Protein AF-A0AAQ3K122-F1 (afdb_monomer_lite)

Structure (mmCIF, N/CA/C/O backbone):
data_AF-A0AAQ3K122-F1
#
_entry.id   AF-A0AAQ3K122-F1
#
loop_
_atom_site.group_PDB
_atom_site.id
_atom_site.type_symbol
_atom_site.label_atom_id
_atom_site.label_alt_id
_atom_site.label_comp_id
_atom_site.label_asym_id
_atom_site.label_entity_id
_atom_site.label_seq_id
_atom_site.pdbx_PDB_ins_code
_atom_site.Cartn_x
_atom_site.Cartn_y
_atom_site.Cartn_z
_atom_site.occupancy
_atom_site.B_iso_or_equiv
_atom_site.auth_seq_id
_atom_site.auth_comp_id
_atom_site.auth_asym_id
_atom_site.auth_atom_id
_atom_site.pdbx_PDB_model_num
ATOM 1 N N . MET A 1 1 ? -15.769 22.580 42.305 1.00 48.47 1 MET A N 1
ATOM 2 C CA . MET A 1 1 ? -16.902 22.275 41.406 1.00 48.47 1 MET A CA 1
ATOM 3 C C . M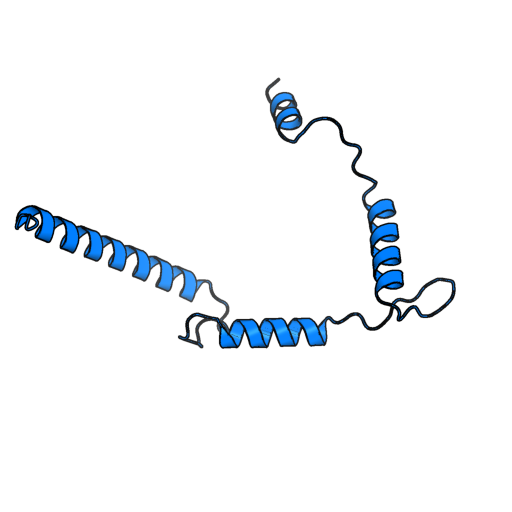ET A 1 1 ? -16.944 20.773 41.212 1.00 48.47 1 MET A C 1
ATOM 5 O O . MET A 1 1 ? -16.233 20.247 40.369 1.00 48.47 1 MET A O 1
ATOM 9 N N . THR A 1 2 ? -17.674 20.077 42.076 1.00 66.75 2 THR A N 1
ATOM 10 C CA . THR A 1 2 ? -17.992 18.656 41.906 1.00 66.75 2 THR A CA 1
ATOM 11 C C . THR A 1 2 ? -19.291 18.581 41.113 1.00 66.75 2 THR A C 1
ATOM 13 O O . THR A 1 2 ? -20.224 19.314 41.440 1.00 66.75 2 THR A O 1
ATOM 16 N N . LEU A 1 3 ? -19.330 17.757 40.063 1.00 66.94 3 LEU A N 1
ATOM 17 C CA . LEU A 1 3 ? -20.568 17.445 39.340 1.00 66.94 3 LEU A CA 1
ATOM 18 C C . LEU A 1 3 ? -21.629 17.002 40.352 1.00 66.94 3 LEU A C 1
ATOM 20 O O . LEU A 1 3 ? -21.310 16.234 41.263 1.00 66.94 3 LEU A O 1
ATOM 24 N N . SER A 1 4 ? -22.855 17.506 40.223 1.00 84.62 4 SER A N 1
ATOM 25 C CA . SER A 1 4 ? -23.932 17.098 41.126 1.00 84.62 4 SER A CA 1
ATOM 26 C C . SER A 1 4 ? -24.259 15.617 40.920 1.00 84.62 4 SER A C 1
ATOM 28 O O . SER A 1 4 ? -24.046 15.067 39.834 1.00 84.62 4 SER A O 1
ATOM 30 N N . ASP A 1 5 ? -24.814 14.962 41.937 1.00 83.12 5 ASP A N 1
ATOM 31 C CA . ASP A 1 5 ? -25.185 13.542 41.858 1.00 83.12 5 ASP A CA 1
ATOM 32 C C . ASP A 1 5 ? -26.134 13.246 40.681 1.00 83.12 5 ASP A C 1
ATOM 34 O O . ASP A 1 5 ? -26.072 12.176 40.070 1.00 83.12 5 ASP A O 1
ATOM 38 N N . LEU A 1 6 ? -26.953 14.231 40.295 1.00 84.19 6 LEU A N 1
ATOM 39 C CA . LEU A 1 6 ? -27.831 14.162 39.129 1.00 84.19 6 LEU A CA 1
ATOM 40 C C . LEU A 1 6 ? -27.047 14.154 37.808 1.00 84.19 6 LEU A C 1
ATOM 42 O O . LEU A 1 6 ? -27.354 13.380 36.902 1.00 84.19 6 LEU A O 1
ATOM 46 N N . GLU A 1 7 ? -26.014 14.988 37.693 1.00 87.12 7 GLU A N 1
ATOM 47 C CA . GLU A 1 7 ? -25.158 15.045 36.502 1.00 87.12 7 GLU A CA 1
ATOM 48 C C . GLU A 1 7 ? -24.332 13.761 36.356 1.00 87.12 7 GLU A C 1
ATOM 50 O O . GLU A 1 7 ? -24.180 13.241 35.250 1.00 87.12 7 GLU A O 1
ATOM 55 N N . LEU A 1 8 ? -23.868 13.200 37.476 1.00 85.69 8 LEU A N 1
ATOM 56 C CA . LEU A 1 8 ? -23.193 11.902 37.529 1.00 85.69 8 LEU A CA 1
ATOM 57 C C . LEU A 1 8 ? -24.111 10.749 37.100 1.00 85.69 8 LEU A C 1
ATOM 59 O O . LEU A 1 8 ? -23.662 9.857 36.376 1.00 85.69 8 LEU A O 1
ATOM 63 N N . SER A 1 9 ? -25.380 10.766 37.516 1.00 88.62 9 SER A N 1
ATOM 64 C CA . SER A 1 9 ? -26.376 9.776 37.085 1.00 88.62 9 SER A CA 1
ATOM 65 C C . SER A 1 9 ? -26.641 9.874 35.585 1.00 88.62 9 SER A C 1
ATOM 67 O O . SER A 1 9 ? -26.527 8.880 34.872 1.00 88.62 9 SER A O 1
ATOM 69 N N . ASN A 1 10 ? -26.888 11.085 35.082 1.00 90.62 10 ASN A N 1
ATOM 70 C CA . ASN A 1 10 ? -27.137 11.311 33.661 1.00 90.62 10 ASN A CA 1
ATOM 71 C C . ASN A 1 10 ? -25.952 10.872 32.792 1.00 90.62 10 ASN A C 1
ATOM 73 O O . ASN A 1 10 ? -26.153 10.269 31.740 1.00 90.62 10 ASN A O 1
ATOM 77 N N . LEU A 1 11 ? -24.716 11.131 33.228 1.00 90.62 11 LEU A N 1
ATOM 78 C CA . LEU A 1 11 ? -23.513 10.709 32.507 1.00 90.62 11 LEU A CA 1
ATOM 79 C C . LEU A 1 11 ? -23.413 9.178 32.444 1.00 90.62 11 LEU A C 1
ATOM 81 O O . LEU A 1 11 ? -23.131 8.623 31.380 1.00 90.62 11 LEU A O 1
ATOM 85 N N . LYS A 1 12 ? -23.69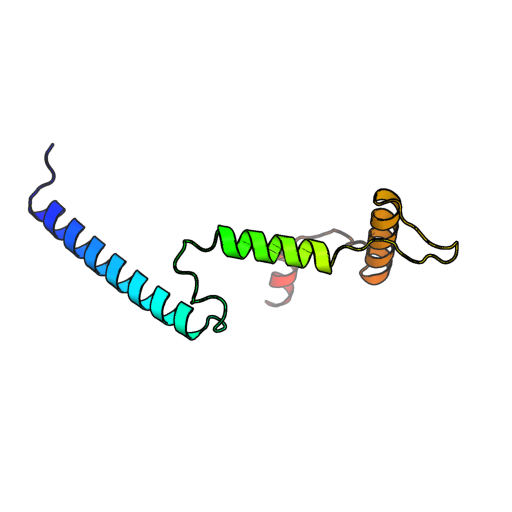1 8.483 33.555 1.00 92.19 12 LYS A N 1
ATOM 86 C CA . LYS A 1 12 ? -23.728 7.013 33.590 1.00 92.19 12 LYS A CA 1
ATOM 87 C C . LYS A 1 12 ? -24.773 6.450 32.628 1.00 92.19 12 LYS A C 1
ATOM 89 O O . LYS A 1 12 ? -24.450 5.539 31.867 1.00 92.19 12 LYS A O 1
ATOM 94 N N . ASP A 1 13 ? -25.970 7.026 32.606 1.00 93.50 13 ASP A N 1
ATOM 95 C CA . ASP A 1 13 ? -27.047 6.586 31.717 1.00 93.50 13 ASP A CA 1
ATOM 96 C C . ASP A 1 13 ? -26.712 6.839 30.244 1.00 93.50 13 ASP A C 1
ATOM 98 O O . ASP A 1 13 ? -26.940 5.981 29.388 1.00 93.50 13 ASP A O 1
ATOM 102 N N . LEU A 1 14 ? -26.122 7.998 29.932 1.00 93.19 14 LEU A N 1
ATOM 103 C CA . LEU A 1 14 ? -25.705 8.339 28.572 1.00 93.19 14 LEU A CA 1
ATOM 104 C C . LEU A 1 14 ? -24.609 7.393 28.073 1.00 93.19 14 LEU A C 1
ATOM 106 O O . LEU A 1 14 ? -24.670 6.915 26.941 1.00 93.19 14 LEU A O 1
ATOM 110 N N . LYS A 1 15 ? -23.637 7.082 28.937 1.00 94.62 15 LYS A N 1
ATOM 111 C CA . LYS A 1 15 ? -22.582 6.115 28.637 1.00 94.62 15 LYS A CA 1
ATOM 112 C C . LYS A 1 15 ? -23.156 4.716 28.419 1.00 94.62 15 LYS A C 1
ATOM 114 O O . LYS A 1 15 ? -22.776 4.059 27.459 1.00 94.62 15 LYS A O 1
ATOM 119 N N . GLY A 1 16 ? -24.117 4.291 29.241 1.00 95.12 16 GLY A N 1
ATOM 120 C CA . GLY A 1 16 ? -24.795 3.004 29.070 1.00 95.12 16 GLY A CA 1
ATOM 121 C C . GLY A 1 16 ? -25.541 2.894 27.736 1.00 95.12 16 GLY A C 1
ATOM 122 O O . GLY A 1 16 ? -25.445 1.870 27.060 1.00 95.12 16 GLY A O 1
ATOM 123 N N . LYS A 1 17 ? -26.232 3.961 27.316 1.00 94.81 17 LYS A N 1
ATOM 124 C CA . LYS A 1 17 ? -26.886 4.024 25.996 1.00 94.81 17 LYS A CA 1
ATOM 125 C C . LYS A 1 17 ? -25.875 3.952 24.856 1.00 94.81 17 LYS A C 1
ATOM 127 O O . LYS A 1 17 ? -26.090 3.210 23.902 1.00 94.81 17 LYS A O 1
ATOM 132 N N . LEU A 1 18 ? -24.774 4.692 24.971 1.00 94.31 18 LEU A N 1
ATOM 133 C CA . LEU A 1 18 ? -23.703 4.694 23.979 1.00 94.31 18 LEU A CA 1
ATOM 134 C C . LEU A 1 18 ? -23.064 3.303 23.834 1.00 94.31 18 LEU A C 1
ATOM 136 O O . LEU A 1 18 ? -22.918 2.811 22.719 1.00 94.31 18 LEU A O 1
ATOM 140 N N . ASP A 1 19 ? -22.762 2.640 24.951 1.00 94.31 19 ASP A N 1
ATOM 141 C CA . ASP A 1 19 ? -22.231 1.273 24.956 1.00 94.31 19 ASP A CA 1
ATOM 142 C C . ASP A 1 19 ? -23.225 0.272 24.340 1.00 94.31 19 ASP A C 1
ATOM 144 O O . ASP A 1 19 ? -22.814 -0.691 23.693 1.00 94.31 19 ASP A O 1
ATOM 148 N N . GLY A 1 20 ? -24.533 0.490 24.517 1.00 94.69 20 GLY A N 1
ATOM 149 C CA . GLY A 1 20 ? -25.584 -0.293 23.862 1.00 94.69 20 GLY A CA 1
ATOM 150 C C . GLY A 1 20 ? -25.551 -0.159 22.338 1.00 94.69 20 GLY A C 1
ATOM 151 O O . GLY A 1 20 ? -25.498 -1.170 21.639 1.00 94.69 20 GLY A O 1
ATOM 152 N N . ILE A 1 21 ? -25.495 1.076 21.833 1.00 94.75 21 ILE A N 1
ATOM 153 C CA . ILE A 1 21 ? -25.422 1.364 20.391 1.00 94.75 21 ILE A CA 1
ATOM 154 C C . ILE A 1 21 ? -24.159 0.747 19.778 1.00 94.75 21 ILE A C 1
ATOM 156 O O . ILE A 1 21 ? -24.238 0.083 18.746 1.00 94.75 21 ILE A O 1
ATOM 160 N N . TYR A 1 22 ? -23.003 0.883 20.436 1.00 88.56 22 TYR A N 1
ATOM 161 C CA . TYR A 1 22 ? -21.761 0.289 19.935 1.00 88.56 22 TYR A CA 1
ATOM 162 C C . TYR A 1 22 ? -21.821 -1.237 19.843 1.00 88.56 22 TYR A C 1
ATOM 164 O O . TYR A 1 22 ? -21.262 -1.815 18.912 1.00 88.56 22 TYR A O 1
ATOM 172 N N . LYS A 1 23 ? -22.509 -1.907 20.773 1.00 90.00 23 LYS A N 1
ATOM 173 C CA . LYS A 1 23 ? -22.706 -3.363 20.703 1.00 90.00 23 LYS A CA 1
ATOM 174 C C . LYS A 1 23 ? -23.586 -3.764 19.524 1.00 90.00 23 LYS A C 1
ATOM 176 O O . LYS A 1 23 ? -23.293 -4.763 18.870 1.00 90.00 23 LYS A O 1
ATOM 181 N N . GLU A 1 24 ? -24.649 -3.013 19.252 1.00 91.56 24 GLU A N 1
ATOM 182 C CA . GLU A 1 24 ? -25.515 -3.268 18.097 1.00 91.56 24 GLU A CA 1
ATOM 183 C C . GLU A 1 24 ? -24.767 -3.063 16.777 1.00 91.56 24 GLU A C 1
ATOM 185 O O . GLU A 1 24 ? -24.855 -3.911 15.887 1.00 91.56 24 GLU A O 1
ATOM 190 N N . GLU A 1 25 ? -23.972 -1.997 16.670 1.00 85.62 25 GLU A N 1
ATOM 191 C CA . GLU A 1 25 ? -23.115 -1.770 15.507 1.00 85.62 25 GLU A CA 1
ATOM 192 C C . GLU A 1 25 ? -22.073 -2.878 15.341 1.00 85.62 25 GLU A C 1
ATOM 194 O O . GLU A 1 25 ? -21.914 -3.393 14.234 1.00 85.62 25 GLU A O 1
ATOM 199 N N . ASP A 1 26 ? -21.391 -3.294 16.412 1.00 82.44 26 ASP A N 1
ATOM 200 C CA . ASP A 1 26 ? -20.403 -4.376 16.344 1.00 82.44 26 ASP A CA 1
ATOM 201 C C . ASP A 1 26 ? -21.048 -5.682 15.858 1.00 82.44 26 ASP A C 1
ATOM 203 O O . ASP A 1 26 ? -20.535 -6.337 14.951 1.00 82.44 26 ASP A O 1
ATOM 207 N N . LEU A 1 27 ? -22.230 -6.034 16.373 1.00 84.06 27 LEU A N 1
ATOM 208 C CA . LEU A 1 27 ? -22.987 -7.197 15.904 1.00 84.06 27 LEU A CA 1
ATOM 209 C C . LEU A 1 27 ? -23.395 -7.069 14.431 1.00 84.06 27 LEU A C 1
ATOM 211 O O . LEU A 1 27 ? -23.211 -8.014 13.660 1.00 84.06 27 LEU A O 1
ATOM 215 N N . PHE A 1 28 ? -23.907 -5.908 14.021 1.00 83.38 28 PHE A N 1
ATOM 216 C CA . PHE A 1 28 ? -24.279 -5.630 12.635 1.00 83.38 28 PHE A CA 1
ATOM 217 C C . PHE A 1 28 ? -23.079 -5.769 11.687 1.00 83.38 28 PHE A C 1
ATOM 219 O O . PHE A 1 28 ? -23.167 -6.422 10.640 1.00 83.38 28 PHE A O 1
ATOM 226 N N . TRP A 1 29 ? -21.928 -5.208 12.059 1.00 76.69 29 TRP A N 1
ATOM 227 C CA . TRP A 1 29 ? -20.706 -5.291 11.266 1.00 76.69 29 TRP A CA 1
ATOM 228 C C . TRP A 1 29 ? -20.111 -6.697 11.262 1.00 76.69 29 TRP A C 1
ATOM 230 O O . TRP A 1 29 ? -19.680 -7.150 10.200 1.00 76.69 29 TRP A O 1
ATOM 240 N N . ARG A 1 30 ? -20.167 -7.441 12.375 1.00 76.69 30 ARG A N 1
ATOM 241 C CA . ARG A 1 30 ? -19.789 -8.864 12.417 1.00 76.69 30 ARG A CA 1
ATOM 242 C C . ARG A 1 30 ? -20.654 -9.701 11.482 1.00 76.69 30 ARG A C 1
ATOM 244 O O . ARG A 1 30 ? -20.120 -10.518 10.746 1.00 76.69 30 ARG A O 1
ATOM 251 N N . GLN A 1 31 ? -21.965 -9.483 11.431 1.00 79.94 31 GLN A N 1
ATOM 252 C CA . GLN A 1 31 ? -22.836 -10.221 10.507 1.00 79.94 31 GLN A CA 1
ATOM 253 C C . GLN A 1 31 ? -22.507 -9.948 9.030 1.00 79.94 31 GLN A C 1
ATOM 255 O O . GLN A 1 31 ? -22.639 -10.834 8.186 1.00 79.94 31 GLN A O 1
ATOM 260 N N . ARG A 1 32 ? -22.071 -8.726 8.703 1.00 76.50 32 ARG A N 1
ATOM 261 C CA . ARG A 1 32 ? -21.790 -8.291 7.322 1.00 76.50 32 ARG A CA 1
ATOM 262 C C . ARG A 1 32 ? -20.343 -8.501 6.889 1.00 76.50 32 ARG A C 1
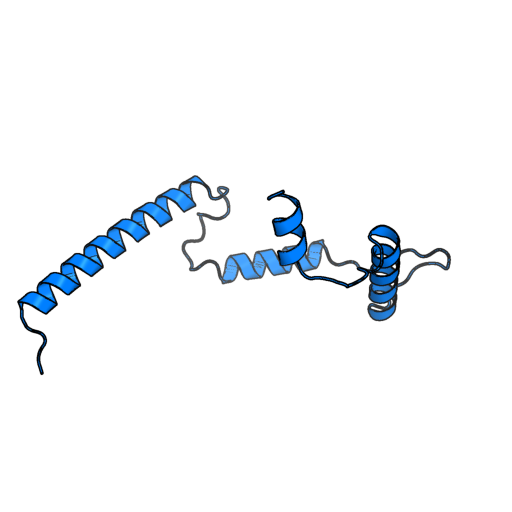ATOM 264 O O . ARG A 1 32 ? -20.044 -8.481 5.692 1.00 76.50 32 ARG A O 1
ATOM 271 N N . ALA A 1 33 ? -19.433 -8.675 7.836 1.00 67.25 33 ALA A N 1
ATOM 272 C CA . ALA A 1 33 ? -18.036 -8.916 7.549 1.00 67.25 33 ALA A CA 1
ATOM 273 C C . ALA A 1 33 ? -17.857 -10.306 6.920 1.00 67.25 33 ALA A C 1
ATOM 275 O O . ALA A 1 33 ? -18.381 -11.316 7.386 1.00 67.25 33 ALA A O 1
ATOM 276 N N . LYS A 1 34 ? -17.065 -10.385 5.844 1.00 61.72 34 LYS A N 1
ATOM 277 C CA . LYS A 1 34 ? -16.640 -11.682 5.299 1.00 61.72 34 LYS A CA 1
ATOM 278 C C . LYS A 1 34 ? -15.893 -12.434 6.404 1.00 61.72 34 LYS A C 1
ATOM 280 O O . LYS A 1 34 ? -15.011 -11.847 7.018 1.00 61.72 34 LYS A O 1
ATOM 285 N N . HIS A 1 35 ? -16.179 -13.724 6.594 1.00 58.34 35 HIS A N 1
ATOM 286 C CA . HIS A 1 35 ? -15.676 -14.595 7.678 1.00 58.34 35 HIS A CA 1
ATOM 287 C C . HIS A 1 35 ? -14.176 -14.438 8.043 1.00 58.34 35 HIS A C 1
ATOM 289 O O . HIS A 1 35 ? -13.788 -14.643 9.188 1.00 58.34 35 HIS A O 1
ATOM 295 N N . ARG A 1 36 ? -13.322 -14.013 7.098 1.00 56.81 36 ARG A N 1
ATOM 296 C CA . ARG A 1 36 ? -11.897 -13.703 7.328 1.00 56.81 36 ARG A CA 1
ATOM 297 C C . ARG A 1 36 ? -11.604 -12.433 8.146 1.00 56.81 36 ARG A C 1
ATOM 299 O O . ARG A 1 36 ? -10.501 -12.331 8.660 1.00 56.81 36 ARG A O 1
ATOM 306 N N . TRP A 1 37 ? -12.529 -11.481 8.247 1.00 57.44 37 TRP A N 1
ATOM 307 C CA . TRP A 1 37 ? -12.299 -10.174 8.884 1.00 57.44 37 TRP A CA 1
ATOM 308 C C . TRP A 1 37 ? -12.648 -10.170 10.379 1.00 57.44 37 TRP A C 1
ATOM 310 O O . TRP A 1 37 ? -12.059 -9.409 11.130 1.00 57.44 37 TRP A O 1
ATOM 320 N N . ILE A 1 38 ? -13.553 -11.052 10.813 1.00 56.34 38 ILE A N 1
ATOM 321 C CA . ILE A 1 38 ? -14.075 -11.107 12.193 1.00 56.34 38 ILE A CA 1
ATOM 322 C C . ILE A 1 38 ? -13.097 -11.795 13.155 1.00 56.34 38 ILE A C 1
ATOM 324 O O . ILE A 1 38 ? -13.126 -11.549 14.352 1.00 56.34 38 ILE A O 1
ATOM 328 N N . LYS A 1 39 ? -12.231 -12.682 12.647 1.00 57.56 39 LYS A N 1
ATOM 329 C CA . LYS A 1 39 ? -11.428 -13.581 13.492 1.00 57.56 39 LYS A CA 1
ATOM 330 C C . LYS A 1 39 ? -10.254 -12.893 14.205 1.00 57.56 39 LYS A C 1
ATOM 332 O O . LYS A 1 39 ? -9.693 -13.473 15.126 1.00 57.56 39 LYS A O 1
ATOM 337 N N . ASN A 1 40 ? -9.882 -11.682 13.798 1.00 55.53 40 ASN A N 1
ATOM 338 C CA . ASN A 1 40 ? -8.788 -10.948 14.423 1.00 55.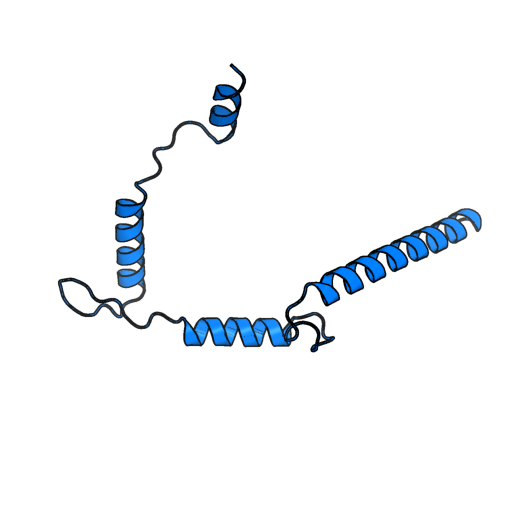53 40 ASN A CA 1
ATOM 339 C C . ASN A 1 40 ? -9.382 -9.831 15.282 1.00 55.53 40 ASN A C 1
ATOM 341 O O . ASN A 1 40 ? -9.571 -8.725 14.795 1.00 55.53 40 ASN A O 1
ATOM 345 N N . GLU A 1 41 ? -9.676 -10.139 16.545 1.00 57.50 41 GLU A N 1
ATOM 346 C CA . GLU A 1 41 ? -10.189 -9.220 17.582 1.00 57.50 41 GLU A CA 1
ATOM 347 C C . GLU A 1 41 ? -9.168 -8.151 18.039 1.00 57.50 41 GLU A C 1
ATOM 349 O O . GLU A 1 41 ? -9.297 -7.566 19.109 1.00 57.50 41 GLU A O 1
ATOM 354 N N . ASP A 1 42 ? -8.143 -7.885 17.231 1.00 55.50 42 ASP A N 1
ATOM 355 C CA . ASP A 1 42 ? -7.311 -6.688 17.350 1.00 55.50 42 ASP A CA 1
ATOM 356 C C . ASP A 1 42 ? -8.006 -5.559 16.568 1.00 55.50 42 ASP A C 1
ATOM 358 O O . ASP A 1 42 ? -8.815 -5.835 15.683 1.00 55.50 42 ASP A O 1
ATOM 362 N N . LEU A 1 43 ? -7.694 -4.292 16.842 1.00 59.75 43 LEU A N 1
ATOM 363 C CA . LEU A 1 43 ? -8.246 -3.067 16.232 1.00 59.75 43 LEU A CA 1
ATOM 364 C C . LEU A 1 43 ? -7.936 -2.923 14.723 1.00 59.75 43 LEU A C 1
ATOM 366 O O . LEU A 1 43 ? -7.810 -1.824 14.186 1.00 59.75 43 LEU A O 1
ATOM 370 N N . ASN A 1 44 ? -7.811 -4.046 14.021 1.00 59.22 44 ASN A N 1
ATOM 371 C CA . ASN A 1 44 ? -7.674 -4.196 12.591 1.00 59.22 44 ASN A CA 1
ATOM 372 C C . ASN A 1 44 ? -6.465 -3.447 12.028 1.00 59.22 44 ASN A C 1
ATOM 374 O O . ASN A 1 44 ? -6.485 -3.020 10.881 1.00 59.22 44 ASN A O 1
ATOM 378 N N . THR A 1 45 ? -5.395 -3.284 12.807 1.00 68.06 45 THR A N 1
ATOM 379 C CA . THR A 1 45 ? -4.175 -2.621 12.339 1.00 68.06 45 THR A CA 1
ATOM 380 C C . THR A 1 45 ? -3.231 -3.642 11.717 1.00 68.06 45 THR A C 1
ATOM 382 O O . THR A 1 45 ? -2.983 -3.591 10.513 1.00 68.06 45 THR A O 1
ATOM 385 N N . GLN A 1 46 ? -2.747 -4.635 12.467 1.00 74.81 46 GLN A N 1
ATOM 386 C CA . GLN A 1 46 ? -1.710 -5.543 11.965 1.00 74.81 46 GLN A CA 1
ATOM 387 C C . GLN A 1 46 ? -2.181 -6.390 10.772 1.00 74.81 46 GLN A C 1
ATOM 389 O O . GLN A 1 46 ? -1.494 -6.440 9.748 1.00 74.81 46 GLN A O 1
ATOM 394 N N . TYR A 1 47 ? -3.359 -7.017 10.860 1.00 72.94 47 TYR A N 1
ATOM 395 C CA . TYR A 1 47 ? -3.899 -7.830 9.764 1.00 72.94 47 TYR A CA 1
ATOM 396 C C . TYR A 1 47 ? -4.195 -6.990 8.519 1.00 72.94 47 TYR A C 1
ATOM 398 O O . TYR A 1 47 ? -3.839 -7.384 7.407 1.00 72.94 47 TYR A O 1
ATOM 406 N N . PHE A 1 48 ? -4.789 -5.806 8.688 1.00 77.06 48 PHE A N 1
ATOM 407 C CA . PHE A 1 48 ? -5.026 -4.886 7.580 1.00 77.06 48 PHE A CA 1
ATOM 408 C C . PHE A 1 48 ? -3.717 -4.447 6.927 1.00 77.06 48 PHE A C 1
ATOM 410 O O . PHE A 1 48 ? -3.604 -4.493 5.705 1.00 77.06 48 PHE A O 1
ATOM 417 N N . HIS A 1 49 ? -2.705 -4.075 7.713 1.00 83.75 49 HIS A N 1
ATOM 418 C CA . HIS A 1 49 ? -1.402 -3.681 7.185 1.00 83.75 49 HIS A CA 1
ATOM 419 C C . HIS A 1 49 ? -0.707 -4.838 6.462 1.00 83.75 49 HIS A C 1
ATOM 421 O O . HIS A 1 49 ? -0.150 -4.633 5.380 1.00 83.75 49 HIS A O 1
ATOM 427 N N . GLN A 1 50 ? -0.783 -6.060 6.994 1.00 86.44 50 GLN A N 1
ATOM 428 C CA . GLN A 1 50 ? -0.278 -7.261 6.326 1.00 86.44 50 GLN A CA 1
ATOM 429 C C . GLN A 1 50 ? -1.021 -7.525 5.014 1.00 86.44 50 GLN A C 1
ATOM 431 O O . GLN A 1 50 ? -0.386 -7.741 3.983 1.00 86.44 50 GLN A O 1
ATOM 436 N N . TRP A 1 51 ? -2.352 -7.444 5.016 1.00 84.38 51 TRP A N 1
ATOM 437 C CA . TRP A 1 51 ? -3.174 -7.662 3.830 1.00 84.38 51 TRP A CA 1
ATOM 438 C C . TRP A 1 51 ? -2.968 -6.578 2.768 1.00 84.38 51 TRP A C 1
ATOM 440 O O . TRP A 1 51 ? -2.815 -6.888 1.589 1.00 84.38 51 TRP A O 1
ATOM 450 N N . ALA A 1 52 ? -2.894 -5.308 3.166 1.00 86.69 52 ALA A N 1
ATOM 451 C CA . ALA A 1 52 ? -2.571 -4.192 2.283 1.00 86.69 52 ALA A CA 1
ATOM 452 C C . ALA A 1 52 ? -1.164 -4.345 1.689 1.00 86.69 52 ALA A C 1
ATOM 454 O O . ALA A 1 52 ? -0.965 -4.099 0.500 1.00 86.69 52 ALA A O 1
ATOM 455 N N . THR A 1 53 ? -0.198 -4.811 2.486 1.00 91.31 53 THR A N 1
ATOM 456 C CA . THR A 1 53 ? 1.160 -5.112 2.016 1.00 91.31 53 THR A CA 1
ATOM 457 C C . THR A 1 53 ? 1.166 -6.277 1.034 1.00 91.31 53 THR A C 1
ATOM 459 O O . THR A 1 53 ? 1.800 -6.179 -0.014 1.00 91.31 53 THR A O 1
ATOM 462 N N . LEU A 1 54 ? 0.431 -7.353 1.320 1.00 92.69 54 LEU A N 1
ATOM 463 C CA . LEU A 1 54 ? 0.287 -8.488 0.412 1.00 92.69 54 LEU A CA 1
ATOM 464 C C . LEU A 1 54 ? -0.366 -8.058 -0.904 1.00 92.69 54 LEU A C 1
ATOM 466 O O . LEU A 1 54 ? 0.164 -8.361 -1.966 1.00 92.69 54 LEU A O 1
ATOM 470 N N . ARG A 1 55 ? -1.458 -7.286 -0.855 1.00 92.75 55 ARG A N 1
ATOM 471 C CA . ARG A 1 55 ? -2.097 -6.732 -2.059 1.00 92.75 55 ARG A CA 1
ATOM 472 C C . ARG A 1 55 ? -1.155 -5.823 -2.835 1.00 92.75 55 ARG A C 1
ATOM 474 O O . ARG A 1 55 ? -1.130 -5.915 -4.054 1.00 92.75 55 ARG A O 1
ATOM 481 N N . ARG A 1 56 ? -0.365 -4.984 -2.156 1.00 91.38 56 ARG A N 1
ATOM 482 C CA . ARG A 1 56 ? 0.658 -4.155 -2.808 1.00 91.38 56 ARG A CA 1
ATOM 483 C C . ARG A 1 56 ? 1.692 -5.018 -3.527 1.00 91.38 56 ARG A C 1
ATOM 485 O O . ARG A 1 56 ? 2.040 -4.682 -4.646 1.00 91.38 56 ARG A O 1
ATOM 492 N N . LYS A 1 57 ? 2.158 -6.109 -2.909 1.00 91.56 57 LYS A N 1
ATOM 493 C CA . LYS A 1 57 ? 3.114 -7.045 -3.523 1.00 91.56 57 LYS A CA 1
ATOM 494 C C . LYS A 1 57 ? 2.512 -7.779 -4.723 1.00 91.56 57 LYS A C 1
ATOM 496 O O . LYS A 1 57 ? 3.148 -7.838 -5.763 1.00 91.56 57 LYS A O 1
ATOM 501 N N . LEU A 1 58 ? 1.297 -8.311 -4.586 1.00 93.00 58 LEU A N 1
ATOM 502 C CA . LEU A 1 58 ? 0.625 -9.078 -5.642 1.00 93.00 58 LEU A CA 1
ATOM 503 C C . LEU A 1 58 ? 0.215 -8.210 -6.836 1.00 93.00 58 LEU A C 1
ATOM 505 O O . LEU A 1 58 ? 0.283 -8.663 -7.971 1.00 93.00 58 LEU A O 1
ATOM 509 N N . ASN A 1 59 ? -0.201 -6.969 -6.581 1.00 91.25 59 ASN A N 1
ATOM 510 C CA . ASN A 1 59 ? -0.674 -6.051 -7.615 1.00 91.25 59 ASN A CA 1
ATOM 511 C C . ASN A 1 59 ? 0.409 -5.054 -8.050 1.00 91.25 59 ASN A C 1
ATOM 513 O O . ASN A 1 59 ? 0.086 -4.020 -8.637 1.00 91.25 59 ASN A O 1
ATOM 517 N N . TRP A 1 60 ? 1.678 -5.312 -7.721 1.00 91.69 60 TRP A N 1
ATOM 518 C CA . TRP A 1 60 ? 2.762 -4.440 -8.142 1.00 91.69 60 TRP A CA 1
ATOM 519 C C . TRP A 1 60 ? 2.960 -4.560 -9.652 1.00 91.69 60 TRP A C 1
ATOM 521 O O . TRP A 1 60 ? 3.251 -5.634 -10.175 1.00 91.69 60 TRP A O 1
ATOM 531 N N . VAL A 1 61 ? 2.814 -3.447 -10.364 1.00 91.38 61 VAL A N 1
ATOM 532 C CA . VAL A 1 61 ? 3.064 -3.404 -11.806 1.00 91.38 61 VAL A CA 1
ATOM 533 C C . VAL A 1 61 ? 4.568 -3.238 -12.019 1.00 91.38 61 VAL A C 1
ATOM 535 O O . VAL A 1 61 ? 5.114 -2.166 -11.770 1.00 91.38 61 VAL A O 1
ATOM 538 N N . HIS A 1 62 ? 5.242 -4.310 -12.443 1.00 90.31 62 HIS A N 1
ATOM 539 C CA . HIS A 1 62 ? 6.697 -4.327 -12.649 1.00 90.31 62 HIS A CA 1
ATOM 540 C C . HIS A 1 62 ? 7.136 -3.626 -13.938 1.00 90.31 62 HIS A C 1
ATOM 542 O O . HIS A 1 62 ? 8.149 -2.932 -13.944 1.00 90.31 62 HIS 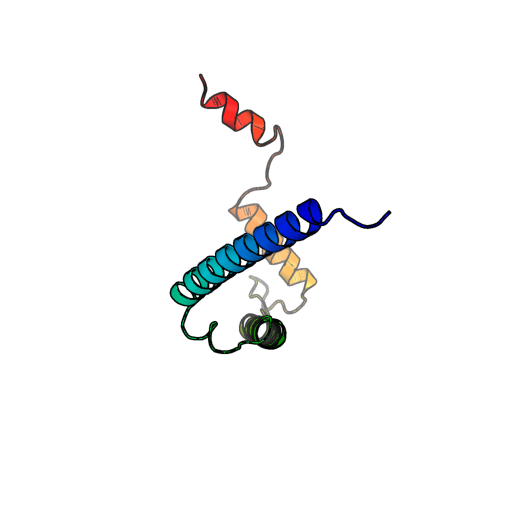A O 1
ATOM 548 N N . HIS A 1 63 ? 6.363 -3.788 -15.010 1.00 92.50 63 HIS A N 1
ATOM 549 C CA . HIS A 1 63 ? 6.612 -3.164 -16.302 1.00 92.50 63 HIS A CA 1
ATOM 550 C C . HIS A 1 63 ? 5.307 -2.935 -17.061 1.00 92.50 63 HIS A C 1
ATOM 552 O O . HIS A 1 63 ? 4.274 -3.534 -16.757 1.00 92.50 63 HIS A O 1
ATOM 558 N N . LEU A 1 64 ? 5.365 -2.049 -18.051 1.00 92.06 64 LEU A N 1
ATOM 559 C CA . LEU A 1 64 ? 4.318 -1.856 -19.046 1.00 92.06 64 LEU A CA 1
ATOM 560 C C . LEU A 1 64 ? 4.879 -2.150 -20.429 1.00 92.06 64 LEU A C 1
ATOM 562 O O . LEU A 1 64 ? 6.013 -1.785 -20.722 1.00 92.06 64 LEU A O 1
ATOM 566 N N . ASN A 1 65 ? 4.058 -2.732 -21.296 1.00 90.50 65 ASN A N 1
ATOM 567 C CA . ASN A 1 65 ? 4.405 -2.891 -22.702 1.00 90.50 65 ASN A CA 1
ATOM 568 C C . ASN A 1 65 ? 3.938 -1.664 -23.486 1.00 90.50 65 ASN A C 1
ATOM 570 O O . ASN A 1 65 ? 2.771 -1.275 -23.413 1.00 90.50 65 ASN A O 1
ATOM 574 N N . SER A 1 66 ? 4.873 -1.052 -24.204 1.00 85.62 66 SER A N 1
ATOM 575 C CA . SER A 1 66 ? 4.645 0.035 -25.151 1.00 85.62 66 SER A CA 1
ATOM 576 C C . SER A 1 66 ? 4.908 -0.457 -26.573 1.00 85.62 66 SER A C 1
ATOM 578 O O . SER A 1 66 ? 5.557 -1.485 -26.770 1.00 85.62 66 SER A O 1
ATOM 580 N N . ASP A 1 67 ? 4.495 0.324 -27.568 1.00 86.44 67 ASP A N 1
ATOM 581 C CA . ASP A 1 67 ? 4.788 0.063 -28.985 1.00 86.44 67 ASP A CA 1
ATOM 582 C C . ASP A 1 67 ? 6.306 0.036 -29.273 1.00 86.44 67 ASP A C 1
ATOM 584 O O . ASP A 1 67 ? 6.755 -0.555 -30.250 1.00 86.44 67 ASP A O 1
ATOM 588 N N . PHE A 1 68 ? 7.108 0.644 -28.392 1.00 84.81 68 PHE A N 1
ATOM 589 C CA . PHE A 1 68 ? 8.574 0.697 -28.466 1.00 84.81 68 PHE A CA 1
ATOM 590 C C . PHE A 1 68 ? 9.278 -0.318 -27.546 1.00 84.81 68 PHE A C 1
ATOM 592 O O . PHE A 1 68 ? 10.493 -0.240 -27.368 1.00 84.81 68 PHE A O 1
ATOM 599 N N . GLY A 1 69 ? 8.529 -1.246 -26.940 1.00 88.12 69 GLY A N 1
ATOM 600 C CA . GLY A 1 69 ? 9.049 -2.273 -26.034 1.00 88.12 69 GLY A CA 1
ATOM 601 C C . GLY A 1 69 ? 8.669 -2.074 -24.564 1.00 88.12 69 GLY A C 1
ATOM 602 O O . GLY A 1 69 ? 7.755 -1.320 -24.221 1.00 88.12 69 GLY A O 1
ATOM 603 N N . GLU A 1 70 ? 9.360 -2.800 -23.686 1.00 91.81 70 GLU A N 1
ATOM 604 C CA . GLU A 1 70 ? 9.081 -2.845 -22.248 1.00 91.81 70 GLU A CA 1
ATOM 605 C C . GLU A 1 70 ? 9.548 -1.566 -21.529 1.00 91.81 70 GLU A C 1
ATOM 607 O O . GLU A 1 70 ? 10.674 -1.091 -21.696 1.00 91.81 70 GLU A O 1
ATOM 612 N N . VAL A 1 71 ? 8.679 -1.013 -20.684 1.00 91.31 71 VAL A N 1
ATOM 613 C CA . VAL A 1 71 ? 8.941 0.167 -19.860 1.00 91.31 71 VAL A CA 1
ATOM 614 C C . VAL A 1 71 ? 8.926 -0.232 -18.388 1.00 91.31 71 VAL A C 1
ATOM 616 O O . VAL A 1 71 ? 7.875 -0.539 -17.831 1.00 91.31 71 VAL A O 1
ATOM 619 N N . THR A 1 72 ? 10.096 -0.171 -17.753 1.00 92.12 72 THR A N 1
ATOM 620 C CA . THR A 1 72 ? 10.314 -0.505 -16.330 1.00 92.12 72 THR A CA 1
ATOM 621 C C . THR A 1 72 ? 10.505 0.728 -15.439 1.00 92.12 72 THR A C 1
ATOM 623 O O . THR A 1 72 ? 10.460 0.646 -14.214 1.00 92.12 72 THR A O 1
ATOM 626 N N . ASN A 1 73 ? 10.737 1.902 -16.036 1.00 92.50 73 ASN A N 1
ATOM 627 C CA . ASN A 1 73 ? 10.936 3.140 -15.288 1.00 92.50 73 ASN A CA 1
ATOM 628 C C . ASN A 1 73 ? 9.592 3.684 -14.778 1.00 92.50 73 ASN A C 1
ATOM 630 O O . ASN A 1 73 ? 8.727 4.043 -15.577 1.00 92.50 73 ASN A O 1
ATOM 634 N N . ILE A 1 74 ? 9.455 3.822 -13.456 1.00 90.31 74 ILE A N 1
ATOM 635 C CA . ILE A 1 74 ? 8.195 4.209 -12.805 1.00 90.31 74 ILE A CA 1
ATOM 636 C C . ILE A 1 74 ? 7.641 5.561 -13.274 1.00 90.31 74 ILE A C 1
ATOM 638 O O . ILE A 1 74 ? 6.427 5.704 -13.416 1.00 90.31 74 ILE A O 1
ATOM 642 N N . ASN A 1 75 ? 8.505 6.536 -13.579 1.00 92.88 75 ASN A N 1
ATOM 643 C CA . ASN A 1 75 ? 8.070 7.845 -14.069 1.00 92.88 75 ASN A CA 1
ATOM 644 C C . ASN A 1 75 ? 7.468 7.703 -15.469 1.00 92.88 75 ASN A C 1
ATOM 646 O O . ASN A 1 75 ? 6.353 8.157 -15.711 1.00 92.88 75 ASN A O 1
ATOM 650 N N . LYS A 1 76 ? 8.141 6.958 -16.356 1.00 91.12 76 LYS A N 1
ATOM 651 C CA . LYS A 1 76 ? 7.631 6.673 -17.705 1.00 91.12 76 LYS A CA 1
ATOM 652 C C . LYS A 1 76 ? 6.331 5.868 -17.671 1.00 91.12 76 LYS A C 1
ATOM 654 O O . LYS A 1 76 ? 5.408 6.170 -18.421 1.00 91.12 76 LYS A O 1
ATOM 659 N N . MET A 1 77 ? 6.228 4.875 -16.787 1.00 92.81 77 MET A N 1
ATOM 660 C CA . MET A 1 77 ? 4.996 4.098 -16.604 1.00 92.81 77 MET A CA 1
ATOM 661 C C . MET A 1 77 ? 3.847 4.992 -16.124 1.00 92.81 77 MET A C 1
ATOM 663 O O . MET A 1 77 ? 2.733 4.902 -16.639 1.00 92.81 77 MET A O 1
ATOM 667 N N . THR A 1 78 ? 4.124 5.898 -15.184 1.00 92.50 78 THR A N 1
ATOM 668 C CA . THR A 1 78 ? 3.148 6.878 -14.683 1.00 92.50 78 THR A CA 1
ATOM 669 C C . THR A 1 78 ? 2.672 7.806 -15.800 1.00 92.50 78 THR A C 1
ATOM 671 O O . THR A 1 78 ? 1.467 8.017 -15.949 1.00 92.50 78 THR A O 1
ATOM 674 N N . ASP A 1 79 ? 3.586 8.303 -16.632 1.00 92.25 79 ASP A N 1
ATOM 675 C CA . ASP A 1 79 ? 3.253 9.152 -17.778 1.00 92.25 79 ASP A CA 1
ATOM 676 C C . ASP A 1 79 ? 2.434 8.409 -18.839 1.00 92.25 79 ASP A C 1
ATOM 678 O O . ASP A 1 79 ? 1.491 8.979 -19.395 1.00 92.25 79 ASP A O 1
ATOM 682 N N . MET A 1 80 ? 2.728 7.127 -19.082 1.00 91.06 80 MET A N 1
ATOM 683 C CA . MET A 1 80 ? 1.936 6.272 -19.970 1.00 91.06 80 MET A CA 1
ATOM 684 C C . MET A 1 80 ? 0.513 6.080 -19.445 1.00 91.06 80 MET A C 1
ATOM 686 O O . MET A 1 80 ? -0.443 6.320 -20.185 1.00 91.06 80 MET A O 1
ATOM 690 N N . PHE A 1 81 ? 0.354 5.712 -18.169 1.00 90.38 81 PHE A N 1
ATOM 691 C CA . PHE A 1 81 ? -0.963 5.586 -17.541 1.00 90.38 81 PHE A CA 1
ATOM 692 C C . PHE A 1 81 ? -1.744 6.895 -17.617 1.00 90.38 81 PHE A C 1
ATOM 694 O O . PHE A 1 81 ? -2.905 6.913 -18.028 1.00 90.38 81 PHE A O 1
ATOM 701 N N . ARG A 1 82 ? -1.096 8.006 -17.262 1.00 90.31 82 ARG A N 1
ATOM 702 C CA . ARG A 1 82 ? -1.694 9.339 -17.312 1.00 90.31 82 ARG A CA 1
ATOM 703 C C . ARG A 1 82 ? -2.161 9.683 -18.724 1.00 90.31 82 ARG A C 1
ATOM 705 O O . ARG A 1 82 ? -3.306 10.086 -18.902 1.00 90.31 82 ARG A O 1
ATOM 712 N N . SER A 1 83 ? -1.298 9.506 -19.719 1.00 90.44 83 SER A N 1
ATOM 713 C CA . SER A 1 83 ? -1.605 9.791 -21.125 1.00 90.44 83 SER A CA 1
ATOM 714 C C . SER A 1 83 ? -2.749 8.922 -21.641 1.00 90.44 83 SER A C 1
ATOM 716 O O . SER A 1 83 ? -3.661 9.423 -22.301 1.00 90.44 83 SER A O 1
ATOM 718 N N . TYR A 1 84 ? -2.743 7.634 -21.287 1.00 89.88 84 TYR A N 1
ATOM 719 C CA . TYR A 1 84 ? -3.804 6.698 -21.634 1.00 89.88 84 TYR A CA 1
ATOM 720 C C . TYR A 1 84 ? -5.156 7.148 -21.074 1.00 89.88 84 TYR A C 1
ATOM 722 O O . TYR A 1 84 ? -6.103 7.307 -21.842 1.00 89.88 84 TYR A O 1
ATOM 730 N N . TYR A 1 85 ? -5.243 7.423 -19.770 1.00 88.62 85 TYR A N 1
ATOM 731 C CA . TYR A 1 85 ? -6.511 7.794 -19.141 1.00 88.62 85 TYR A CA 1
ATOM 732 C C . TYR A 1 85 ? -6.984 9.203 -19.505 1.00 88.62 85 TYR A C 1
ATOM 734 O O . TYR A 1 85 ? -8.186 9.406 -19.632 1.00 88.62 85 TYR A O 1
ATOM 742 N N . ILE A 1 86 ? -6.083 10.161 -19.749 1.00 90.62 86 ILE A N 1
ATOM 743 C CA . ILE A 1 86 ? -6.463 11.478 -20.293 1.00 90.62 86 ILE A CA 1
ATOM 744 C C . ILE A 1 86 ? -7.106 11.328 -21.672 1.00 90.62 86 ILE A C 1
ATOM 746 O O . ILE A 1 86 ? -8.068 12.026 -21.977 1.00 90.62 86 ILE A O 1
ATOM 750 N N . ARG A 1 87 ? -6.584 10.432 -22.513 1.00 89.62 87 ARG A N 1
ATOM 751 C CA . ARG A 1 87 ? -7.164 10.149 -23.829 1.00 89.62 87 ARG A CA 1
ATOM 752 C C . ARG A 1 87 ? -8.483 9.383 -23.718 1.00 89.62 87 AR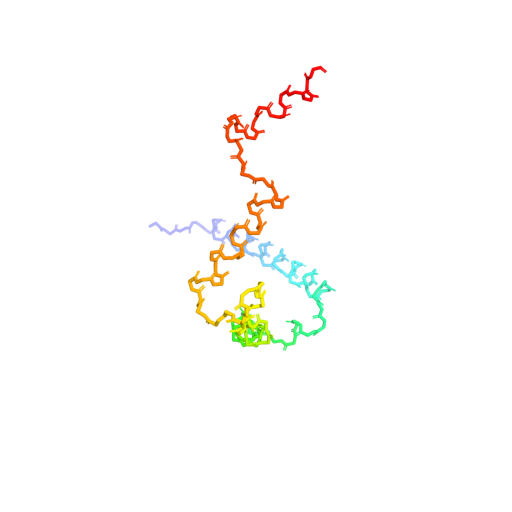G A C 1
ATOM 754 O O . ARG A 1 87 ? -9.413 9.709 -24.441 1.00 89.62 87 ARG A O 1
ATOM 761 N N . LEU A 1 88 ? -8.563 8.401 -22.818 1.00 91.56 88 LEU A N 1
ATOM 762 C CA . LEU A 1 88 ? -9.750 7.564 -22.624 1.00 91.56 88 LEU A CA 1
ATOM 763 C C . LEU A 1 88 ? -10.928 8.344 -22.027 1.00 91.56 88 LEU A C 1
ATOM 765 O O . LEU A 1 88 ? -12.047 8.232 -22.508 1.00 91.56 88 LEU A O 1
ATOM 769 N N . LEU A 1 89 ? -10.676 9.110 -20.964 1.00 88.75 89 LEU A N 1
ATOM 770 C CA . LEU A 1 89 ? -11.704 9.821 -20.197 1.00 88.75 89 LEU A CA 1
ATOM 771 C C . LEU A 1 89 ? -11.870 11.282 -20.638 1.00 88.75 89 LEU A C 1
ATOM 773 O O . LEU A 1 89 ? -12.781 11.970 -20.182 1.00 88.75 89 LEU A O 1
ATOM 777 N N . GLY A 1 90 ? -10.980 11.769 -21.503 1.00 83.12 90 GLY A N 1
ATOM 778 C CA . GLY A 1 90 ? -10.858 13.182 -21.828 1.00 83.12 90 GLY A CA 1
ATOM 779 C C . GLY A 1 90 ? -10.159 13.982 -20.722 1.00 83.12 90 GLY A C 1
ATOM 780 O O . GLY A 1 90 ? -10.151 13.636 -19.538 1.00 83.12 90 GLY A O 1
ATOM 781 N N . ARG A 1 91 ? -9.567 15.122 -21.093 1.00 69.75 91 ARG A N 1
ATOM 782 C CA . ARG A 1 91 ? -9.184 16.149 -20.114 1.00 69.75 91 ARG A CA 1
ATOM 783 C C . ARG A 1 91 ? -10.486 16.771 -19.611 1.00 69.75 91 ARG A C 1
ATOM 785 O O . ARG A 1 91 ? -11.225 17.309 -20.433 1.00 69.75 91 ARG A O 1
ATOM 792 N N . ARG A 1 92 ? -10.766 16.740 -18.301 1.00 61.22 92 ARG A N 1
ATOM 793 C CA . ARG A 1 92 ? -11.891 17.499 -17.727 1.00 61.22 92 ARG A CA 1
ATOM 794 C C . ARG A 1 92 ? -11.744 18.957 -18.170 1.00 61.22 92 ARG A C 1
ATOM 796 O O . ARG A 1 92 ? -10.864 19.665 -17.681 1.00 61.22 92 ARG A O 1
ATOM 803 N N . ARG A 1 93 ? -12.573 19.402 -19.116 1.00 59.00 93 ARG A N 1
ATOM 804 C CA . ARG A 1 93 ? -12.775 20.828 -19.351 1.00 59.00 93 ARG A CA 1
ATOM 805 C C . ARG A 1 93 ? -13.510 21.320 -18.110 1.00 59.00 93 ARG A C 1
ATOM 807 O O . ARG A 1 93 ? -14.671 20.996 -17.917 1.00 59.00 93 ARG A O 1
ATOM 814 N N . SER A 1 94 ? -12.810 22.012 -17.219 1.00 63.19 94 SER A N 1
ATOM 815 C CA . SER A 1 94 ? -13.498 22.948 -16.329 1.00 63.19 94 SER A CA 1
ATOM 816 C C . SER A 1 94 ? -14.128 23.998 -17.247 1.00 63.19 94 SER A C 1
ATOM 818 O O . SER A 1 94 ? -13.400 24.548 -18.079 1.00 63.19 94 SER A O 1
ATOM 820 N N . PRO A 1 95 ? -15.453 24.202 -17.193 1.00 52.56 95 PRO A N 1
ATOM 821 C CA . PRO A 1 95 ? -15.930 25.193 -16.236 1.00 52.56 95 PRO A CA 1
ATOM 822 C C . PRO A 1 95 ? -17.304 24.870 -15.632 1.00 52.56 95 PRO A C 1
ATOM 824 O O . PRO A 1 95 ? -18.182 24.344 -16.300 1.00 52.56 95 PRO A O 1
ATOM 827 N N . LEU A 1 96 ? -17.487 25.318 -14.391 1.00 48.81 96 LEU A N 1
ATOM 828 C CA . LEU A 1 96 ? -18.693 25.224 -13.563 1.00 48.81 96 LEU A CA 1
ATOM 829 C C . LEU A 1 96 ? -18.784 23.917 -12.762 1.00 48.81 96 LEU A C 1
ATOM 831 O O . LEU A 1 96 ? -18.676 22.798 -13.246 1.00 48.81 96 LEU A O 1
ATOM 835 N N . SER A 1 97 ? -18.795 24.116 -11.450 1.00 60.25 97 SER A N 1
ATOM 836 C CA . SER A 1 97 ? -18.634 23.088 -10.430 1.00 60.25 97 SER A CA 1
ATOM 837 C C . SER A 1 97 ? -19.954 22.310 -10.255 1.00 60.25 97 SER A C 1
ATOM 839 O O . SER A 1 97 ? -20.998 22.763 -10.711 1.00 60.25 97 SER A O 1
ATOM 841 N N . TRP A 1 98 ? -19.912 21.165 -9.570 1.00 56.47 98 TRP A N 1
ATOM 842 C CA . TRP A 1 98 ? -21.012 20.198 -9.364 1.00 56.47 98 TRP A CA 1
ATOM 843 C C . TRP A 1 98 ? -22.401 20.782 -9.014 1.00 56.47 98 TRP A C 1
ATOM 845 O O . TRP A 1 98 ? -23.424 20.200 -9.350 1.00 56.47 98 TRP A O 1
ATOM 855 N N . TRP A 1 99 ? -22.450 21.932 -8.342 1.00 60.12 99 TRP A N 1
ATOM 856 C CA . TRP A 1 99 ? -23.665 22.715 -8.076 1.00 60.12 99 TRP A CA 1
ATOM 857 C C . TRP A 1 99 ? -24.447 23.129 -9.332 1.00 60.12 99 TRP A C 1
ATOM 859 O O . TRP A 1 99 ? -25.669 23.158 -9.273 1.00 60.12 99 TRP A O 1
ATOM 869 N N . MET A 1 100 ? -23.799 23.409 -10.466 1.00 56.06 100 MET A N 1
ATOM 870 C CA . MET A 1 100 ? -24.489 23.882 -11.678 1.00 56.06 100 MET A CA 1
ATOM 871 C C . MET A 1 100 ? -25.275 22.772 -12.399 1.00 56.06 100 MET A C 1
ATOM 873 O O . MET A 1 100 ? -26.295 23.065 -13.014 1.00 56.06 100 MET A O 1
ATOM 877 N N . ASP A 1 101 ? -24.881 21.503 -12.242 1.00 62.69 101 ASP A N 1
ATOM 878 C CA . ASP A 1 101 ? -25.596 20.354 -12.822 1.00 62.69 101 ASP A CA 1
ATOM 879 C C . ASP A 1 101 ? -26.894 20.020 -12.060 1.00 62.69 101 ASP A C 1
ATOM 881 O O . ASP A 1 101 ? -27.863 19.545 -12.648 1.00 62.69 101 ASP A O 1
ATOM 885 N N . ILE A 1 102 ? -26.955 20.308 -10.754 1.00 61.41 102 ILE A N 1
ATOM 886 C CA . ILE A 1 102 ? -28.152 20.065 -9.928 1.00 61.41 102 ILE A CA 1
ATOM 887 C C . ILE A 1 102 ? -29.273 21.054 -10.280 1.00 61.41 102 ILE A C 1
ATOM 889 O O . ILE A 1 102 ? -30.440 20.669 -10.328 1.00 61.41 102 ILE A O 1
ATOM 893 N N . TYR A 1 103 ? -28.939 22.311 -10.588 1.00 65.50 103 TYR A N 1
ATOM 894 C CA . TYR A 1 103 ? -29.935 23.320 -10.967 1.00 65.50 103 TYR A CA 1
ATOM 895 C C . TYR A 1 103 ? -30.554 23.084 -12.353 1.00 65.50 103 TYR A C 1
ATOM 897 O O . TYR A 1 103 ? -31.649 23.572 -12.609 1.00 65.50 103 TYR A O 1
ATOM 905 N N . ALA A 1 104 ? -29.912 22.300 -13.225 1.00 60.72 104 ALA A N 1
ATOM 906 C CA . ALA A 1 104 ? -30.461 21.935 -14.533 1.00 60.72 104 ALA A CA 1
ATOM 907 C C . ALA A 1 104 ? -31.579 20.871 -14.462 1.00 60.72 104 ALA A C 1
ATOM 909 O O . ALA A 1 104 ? -32.315 20.698 -15.429 1.00 60.72 104 ALA A O 1
ATOM 910 N N . LEU A 1 105 ? -31.717 20.168 -13.330 1.00 58.19 105 LEU A N 1
ATOM 911 C CA . LEU A 1 105 ? -32.744 19.139 -13.091 1.00 58.19 105 LEU A CA 1
ATOM 912 C C . LEU A 1 105 ? -33.978 19.660 -12.341 1.00 58.19 105 LEU A C 1
ATOM 914 O O . LEU A 1 105 ? -34.937 18.915 -12.161 1.00 58.19 105 LEU A O 1
ATOM 918 N N . ILE A 1 106 ? -33.948 20.916 -11.893 1.00 60.00 106 ILE A N 1
ATOM 919 C CA . ILE A 1 106 ? -35.042 21.571 -11.157 1.00 60.00 106 ILE A CA 1
ATOM 920 C C . ILE A 1 106 ? -35.696 22.645 -12.053 1.00 60.00 106 ILE A C 1
ATOM 922 O O . ILE A 1 106 ? -36.202 23.654 -11.571 1.00 60.00 106 ILE A O 1
ATOM 926 N N . GLY A 1 107 ? -35.648 22.438 -13.374 1.00 52.94 107 GLY A N 1
ATOM 927 C CA . GLY A 1 107 ? -36.498 23.155 -14.327 1.00 52.94 107 GLY A CA 1
ATOM 928 C C . GLY A 1 107 ? -37.924 22.636 -14.262 1.00 52.94 107 GLY A C 1
ATOM 929 O O . GLY A 1 107 ? -38.091 21.416 -14.482 1.00 52.94 107 GLY A O 1
#

Sequence (107 aa):
MTLSDLELSNLKDLKGKLDGIYKEEDLFWRQRAKHRWIKNEDLNTQYFHQWATLRRKLNWVHHLNSDFGEVTNINKMTDMFRSYYIRLLGRRRSPLSWWMDIYALIG

pLDDT: mean 79.64, std 14.42, range [48.47, 95.12]

Secondary structure (DSSP, 8-state):
-PPPHHHHHHHHHHHHHHHHHHHHHHHHHHHHS-HHHHT--S-SSHHHHHHHHHHHHHT----EEETTEEE--HHHHHHHHHHHHHHHH------S-THHHHHTT--

Radius of gyration: 26.23 Å; chains: 1; bounding box: 47×40×71 Å

Foldseek 3Di:
DDDDPVSVVVVVVVVVVVVVVVVVVVVVCCVVDDPVQNPPPDPCDPVVVVVVVVCCVVPPDQWDQDPVGIGRDPVVVVVVVVVVCCVVVPDPPDDDDPVVVVVVVVD

Organism: NCBI:txid4628